Protein AF-A0A2V7M2D0-F1 (afdb_monomer_lite)

Structure (mmCIF, N/CA/C/O backbone):
data_AF-A0A2V7M2D0-F1
#
_entry.id   AF-A0A2V7M2D0-F1
#
loop_
_atom_site.group_PDB
_atom_site.id
_atom_site.type_symbol
_atom_site.label_atom_id
_atom_site.label_alt_id
_atom_site.label_comp_id
_atom_site.label_asym_id
_atom_site.label_entity_id
_atom_site.label_seq_id
_atom_site.pdbx_PDB_ins_code
_atom_site.Cartn_x
_atom_site.Cartn_y
_atom_site.Cartn_z
_atom_site.occupancy
_atom_site.B_iso_or_equiv
_atom_site.auth_seq_id
_atom_site.auth_comp_id
_atom_site.auth_asym_id
_atom_site.auth_atom_id
_atom_site.pdbx_PDB_model_num
ATOM 1 N N . ASP A 1 1 ? -4.108 5.396 -9.692 1.00 75.19 1 ASP A N 1
ATOM 2 C CA . ASP A 1 1 ? -5.152 4.579 -9.057 1.00 75.19 1 ASP A CA 1
ATOM 3 C C . ASP A 1 1 ? -4.504 3.313 -8.514 1.00 75.19 1 ASP A C 1
ATOM 5 O O . ASP A 1 1 ? -3.427 2.978 -9.005 1.00 75.19 1 ASP A O 1
ATOM 9 N N . ILE A 1 2 ? -5.076 2.672 -7.497 1.00 82.56 2 ILE A N 1
ATOM 10 C CA . ILE A 1 2 ? -4.594 1.375 -6.989 1.00 82.56 2 ILE A CA 1
ATOM 11 C C . ILE A 1 2 ? -5.755 0.393 -7.020 1.00 82.56 2 ILE A C 1
ATOM 13 O O . ILE A 1 2 ? -6.7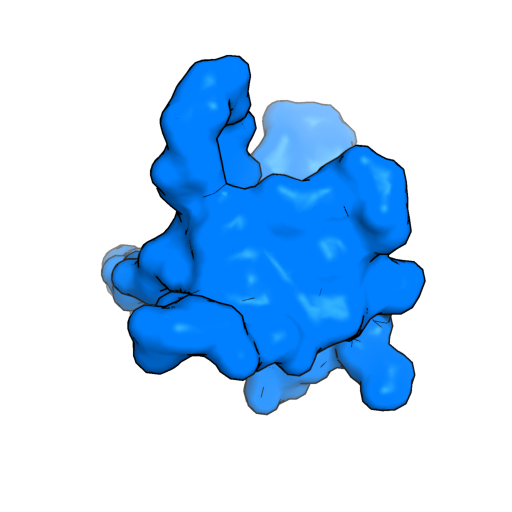40 0.578 -6.308 1.00 82.56 2 ILE A O 1
ATOM 17 N N . ASP A 1 3 ? -5.580 -0.700 -7.756 1.00 87.94 3 ASP A N 1
ATOM 18 C CA . ASP A 1 3 ? -6.515 -1.816 -7.727 1.00 87.94 3 ASP A CA 1
ATOM 19 C C . ASP A 1 3 ? -6.133 -2.791 -6.609 1.00 87.94 3 ASP A C 1
ATOM 21 O O . ASP A 1 3 ? -5.006 -3.294 -6.539 1.00 87.94 3 ASP A O 1
ATOM 25 N N . VAL A 1 4 ? -7.101 -3.121 -5.752 1.00 88.50 4 VAL A N 1
ATOM 26 C CA . VAL A 1 4 ? -6.946 -4.181 -4.750 1.00 88.50 4 VAL A CA 1
ATOM 27 C C . VAL A 1 4 ? -7.542 -5.472 -5.293 1.00 88.50 4 VAL A C 1
ATOM 29 O O . VAL A 1 4 ? -8.751 -5.584 -5.502 1.00 88.50 4 VAL A O 1
ATOM 32 N N . ARG A 1 5 ? -6.690 -6.479 -5.491 1.00 91.62 5 ARG A 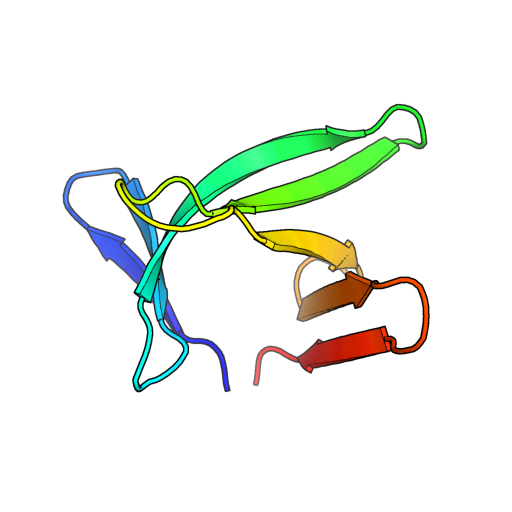N 1
ATOM 33 C CA . ARG A 1 5 ? -7.079 -7.786 -6.028 1.00 91.62 5 ARG A CA 1
ATOM 34 C C . ARG A 1 5 ? -6.954 -8.880 -4.984 1.00 91.62 5 ARG A C 1
ATOM 36 O O . ARG A 1 5 ? -6.100 -8.833 -4.097 1.00 91.62 5 ARG A O 1
ATOM 43 N N . ARG A 1 6 ? -7.806 -9.899 -5.114 1.00 92.88 6 ARG A N 1
ATOM 44 C CA . ARG A 1 6 ? -7.746 -11.113 -4.299 1.00 92.88 6 ARG A CA 1
ATOM 45 C C . ARG A 1 6 ? -7.454 -12.313 -5.188 1.00 92.88 6 ARG A C 1
ATOM 47 O O . ARG A 1 6 ? -8.316 -12.754 -5.941 1.00 92.88 6 ARG A O 1
ATOM 54 N N . GLU A 1 7 ? -6.239 -12.839 -5.091 1.00 92.62 7 GLU A N 1
ATOM 55 C CA . GLU A 1 7 ? -5.725 -13.898 -5.966 1.00 92.62 7 GLU A CA 1
ATOM 56 C C . GLU A 1 7 ? -5.258 -15.084 -5.120 1.00 92.62 7 GLU A C 1
ATOM 58 O O . GLU A 1 7 ? -4.394 -14.943 -4.259 1.00 92.62 7 GLU A O 1
ATOM 63 N N . GLY A 1 8 ? -5.855 -16.266 -5.312 1.00 89.81 8 GLY A N 1
ATOM 64 C CA . GLY A 1 8 ? -5.444 -17.477 -4.585 1.00 89.81 8 GLY A CA 1
ATOM 65 C C . GLY A 1 8 ? -5.440 -17.326 -3.055 1.00 89.81 8 GLY A C 1
ATOM 66 O O . GLY A 1 8 ? -4.561 -17.868 -2.390 1.00 89.81 8 GLY A O 1
ATOM 67 N N . GLY A 1 9 ? -6.377 -16.542 -2.505 1.00 91.31 9 GLY A N 1
ATOM 68 C CA . GLY A 1 9 ? -6.485 -16.242 -1.069 1.00 91.31 9 GLY A CA 1
ATOM 69 C C . GLY A 1 9 ? -5.609 -15.087 -0.567 1.00 91.31 9 GLY A C 1
ATOM 70 O O . GLY A 1 9 ? -5.735 -14.700 0.596 1.00 91.31 9 GLY A O 1
ATOM 71 N N . ARG A 1 10 ? -4.774 -14.507 -1.433 1.00 93.00 10 ARG A N 1
ATOM 72 C CA . ARG A 1 10 ? -3.818 -13.440 -1.113 1.00 93.00 10 ARG A CA 1
ATOM 73 C C . ARG A 1 10 ? -4.350 -12.085 -1.550 1.00 93.00 10 ARG A C 1
ATOM 75 O O . ARG A 1 10 ? -5.152 -12.006 -2.480 1.00 93.00 10 ARG A O 1
ATOM 82 N N . THR A 1 11 ? -3.909 -11.030 -0.878 1.00 93.38 11 THR A N 1
ATOM 83 C CA . THR A 1 11 ? -4.212 -9.648 -1.265 1.00 93.38 11 THR A CA 1
ATOM 84 C C . THR A 1 11 ? -3.051 -9.105 -2.087 1.00 93.38 11 THR A C 1
ATOM 86 O O . THR A 1 11 ? -1.907 -9.142 -1.635 1.00 93.38 11 THR A O 1
ATOM 89 N N . VAL A 1 12 ? -3.350 -8.607 -3.282 1.00 93.50 12 VAL A N 1
ATOM 90 C CA . VAL A 1 12 ? -2.377 -8.046 -4.223 1.00 93.50 12 VAL A CA 1
ATOM 91 C C . VAL A 1 12 ? -2.757 -6.599 -4.501 1.00 93.50 12 VAL A C 1
ATOM 93 O O . VAL A 1 12 ? -3.913 -6.316 -4.814 1.00 93.50 12 VAL A O 1
ATOM 96 N N . PHE A 1 13 ? -1.791 -5.694 -4.380 1.00 91.44 13 PHE A N 1
ATOM 97 C CA . PHE A 1 13 ? -1.934 -4.325 -4.869 1.00 91.44 13 PHE A CA 1
ATOM 98 C C . PHE A 1 13 ? -1.391 -4.260 -6.290 1.00 91.44 13 PHE A C 1
ATOM 100 O O . PHE A 1 13 ? -0.268 -4.706 -6.542 1.00 91.44 13 PHE A O 1
ATOM 107 N N . ASP A 1 14 ? -2.201 -3.730 -7.200 1.00 90.44 14 ASP A N 1
ATOM 108 C CA . ASP A 1 14 ? -1.848 -3.489 -8.593 1.00 90.44 14 ASP A CA 1
ATOM 109 C C . ASP A 1 14 ? -1.814 -1.974 -8.844 1.00 90.44 14 ASP A C 1
ATOM 111 O O . ASP A 1 14 ? -2.811 -1.265 -8.694 1.00 90.44 14 ASP A O 1
ATOM 115 N N . PHE A 1 15 ? -0.621 -1.489 -9.176 1.00 83.69 15 PHE A N 1
ATOM 116 C CA . PHE A 1 15 ? -0.307 -0.092 -9.464 1.00 83.69 15 PHE A CA 1
ATOM 117 C C . PHE A 1 15 ? -0.192 0.160 -10.982 1.00 83.69 15 PHE A C 1
ATOM 119 O O . PHE A 1 15 ? 0.329 1.195 -11.399 1.00 83.69 15 PHE A O 1
ATOM 126 N N . GLY A 1 16 ? -0.621 -0.793 -11.819 1.00 86.88 16 GLY A N 1
ATOM 127 C CA . GLY A 1 16 ? -0.482 -0.782 -13.274 1.00 86.88 16 GLY A CA 1
ATOM 128 C C . GLY A 1 16 ? 0.750 -1.563 -13.731 1.00 86.88 16 GLY A C 1
ATOM 129 O O . GLY A 1 16 ? 0.679 -2.756 -14.010 1.00 86.88 16 GLY A O 1
ATOM 130 N N . GLU A 1 17 ? 1.903 -0.897 -13.818 1.00 85.44 17 GLU A N 1
ATOM 131 C CA . GLU A 1 17 ? 3.157 -1.537 -14.265 1.00 85.44 17 GLU A CA 1
ATOM 132 C C . GLU A 1 17 ? 3.798 -2.430 -13.192 1.00 85.44 17 GLU A C 1
ATOM 134 O O . GLU A 1 17 ? 4.641 -3.278 -13.489 1.00 85.44 17 GLU A O 1
ATOM 139 N N . PHE A 1 18 ? 3.389 -2.256 -11.936 1.00 85.62 18 PHE A N 1
ATOM 140 C CA . PHE A 1 18 ? 3.906 -2.985 -10.790 1.00 85.62 18 PHE A CA 1
ATOM 141 C C . PHE A 1 18 ? 2.761 -3.591 -9.985 1.00 85.62 18 PHE A C 1
ATOM 143 O O . PHE A 1 18 ? 1.767 -2.929 -9.699 1.00 85.62 18 PHE A O 1
ATOM 150 N N . ARG A 1 19 ? 2.936 -4.845 -9.564 1.00 90.50 19 ARG A N 1
ATOM 151 C CA . ARG A 1 19 ? 2.010 -5.539 -8.669 1.00 90.50 19 ARG A CA 1
ATOM 152 C C . ARG A 1 19 ? 2.769 -6.307 -7.605 1.00 90.50 19 ARG A C 1
ATOM 154 O O . ARG A 1 19 ? 3.841 -6.852 -7.875 1.00 90.50 19 ARG A O 1
ATOM 161 N N . SER A 1 20 ? 2.197 -6.392 -6.413 1.00 93.88 20 SER A N 1
ATOM 162 C CA . SER A 1 20 ? 2.818 -7.134 -5.322 1.00 93.88 20 SER A CA 1
ATOM 163 C C . SER A 1 20 ? 1.797 -7.655 -4.325 1.00 93.88 20 SER A C 1
ATOM 165 O O . SER A 1 20 ? 0.824 -6.975 -3.998 1.00 93.88 20 SER A O 1
ATOM 167 N N . GLU A 1 21 ? 2.040 -8.867 -3.827 1.00 95.69 21 GLU A N 1
ATOM 168 C CA . GLU A 1 21 ? 1.357 -9.363 -2.637 1.00 95.69 21 GLU A CA 1
ATOM 169 C C . GLU A 1 21 ? 1.730 -8.489 -1.438 1.00 95.69 21 GLU A C 1
ATOM 171 O O . GLU A 1 21 ? 2.883 -8.064 -1.310 1.00 95.69 21 GLU A O 1
ATOM 176 N N . VAL A 1 22 ? 0.762 -8.233 -0.557 1.00 95.25 22 VAL A N 1
ATOM 177 C CA . VAL A 1 22 ? 0.977 -7.432 0.647 1.00 95.25 22 VAL A CA 1
ATOM 178 C C . VAL A 1 22 ? 0.682 -8.202 1.931 1.00 95.25 22 VAL A C 1
ATOM 180 O O . VAL A 1 22 ? -0.332 -8.888 2.055 1.00 95.25 22 VAL A O 1
ATOM 183 N N . ALA A 1 23 ? 1.551 -8.028 2.925 1.00 95.44 23 ALA A N 1
ATOM 184 C CA . ALA A 1 23 ? 1.313 -8.422 4.309 1.00 95.44 23 ALA A CA 1
ATOM 185 C C . ALA A 1 23 ? 0.760 -7.241 5.117 1.00 95.44 23 ALA A C 1
ATOM 187 O O . ALA A 1 23 ? 1.018 -6.084 4.796 1.00 95.44 23 ALA A O 1
ATOM 188 N N . THR A 1 24 ? 0.021 -7.521 6.190 1.00 95.25 24 THR A N 1
ATOM 189 C CA . THR A 1 24 ? -0.483 -6.491 7.113 1.00 95.25 24 THR A CA 1
ATOM 190 C C . THR A 1 24 ? 0.392 -6.414 8.358 1.00 95.25 24 THR A C 1
ATOM 192 O O . THR A 1 24 ? 0.713 -7.443 8.955 1.00 95.25 24 THR A O 1
ATOM 195 N N . ARG A 1 25 ? 0.720 -5.198 8.797 1.00 96.31 25 ARG A N 1
ATOM 196 C CA . ARG A 1 25 ? 1.371 -4.932 10.082 1.00 96.31 25 ARG A CA 1
ATOM 197 C C . ARG A 1 25 ? 0.547 -3.944 10.893 1.00 96.31 25 ARG A C 1
ATOM 199 O O . ARG A 1 25 ? 0.112 -2.924 10.374 1.00 96.31 25 ARG A O 1
ATOM 206 N N . LYS A 1 26 ? 0.375 -4.232 12.183 1.00 97.25 26 LYS A N 1
ATOM 207 C CA . LYS A 1 26 ? -0.092 -3.250 13.161 1.00 97.25 26 LYS A CA 1
ATOM 208 C C . LYS A 1 26 ? 1.121 -2.568 13.781 1.00 97.25 26 LYS A C 1
ATOM 210 O O . LYS A 1 26 ? 1.984 -3.247 14.335 1.00 97.25 26 LYS A O 1
ATOM 215 N N . ASN A 1 27 ? 1.190 -1.252 13.660 1.00 94.81 27 ASN A N 1
ATOM 216 C CA . ASN A 1 27 ? 2.300 -0.460 14.166 1.00 94.81 27 ASN A CA 1
ATOM 217 C C . ASN A 1 27 ? 2.108 -0.131 15.658 1.00 94.81 27 ASN A C 1
ATOM 219 O O . ASN A 1 27 ? 0.981 -0.195 16.166 1.00 94.81 27 ASN A O 1
ATOM 223 N N . PRO A 1 28 ? 3.186 0.234 16.380 1.00 96.62 28 PRO A N 1
ATOM 224 C CA . PRO A 1 28 ? 3.106 0.586 17.800 1.00 96.62 28 PRO A CA 1
ATOM 225 C C . PRO A 1 28 ? 2.184 1.773 18.108 1.00 96.62 28 PRO A C 1
ATOM 227 O O . PRO A 1 28 ? 1.582 1.811 19.176 1.00 96.62 28 PRO A O 1
ATOM 230 N N . ASP A 1 29 ? 2.038 2.713 17.171 1.00 93.06 29 ASP A N 1
ATOM 231 C CA . ASP A 1 29 ? 1.127 3.863 17.279 1.00 93.06 29 ASP A CA 1
ATOM 232 C C . ASP A 1 29 ? -0.349 3.505 17.008 1.00 93.06 29 ASP A C 1
ATOM 234 O O . ASP A 1 29 ? -1.225 4.367 17.043 1.00 93.06 29 ASP A O 1
ATOM 238 N N . GLY A 1 30 ? -0.639 2.226 16.749 1.00 94.69 30 GLY A N 1
ATOM 239 C CA . GLY A 1 30 ? -1.975 1.712 16.468 1.00 94.69 30 GLY A CA 1
ATOM 240 C C . GLY A 1 30 ? -2.390 1.788 14.999 1.00 94.69 30 GLY A C 1
ATOM 241 O O . GLY A 1 30 ? -3.425 1.212 14.655 1.00 94.69 30 GLY A O 1
ATOM 242 N N . SER A 1 31 ? -1.599 2.430 14.133 1.00 94.69 31 SER A N 1
ATOM 243 C CA . SER A 1 31 ? -1.859 2.450 12.693 1.00 94.69 31 SER A CA 1
ATOM 244 C C . SER A 1 31 ? -1.662 1.068 12.059 1.00 94.69 31 SER A C 1
ATOM 246 O O . SER A 1 31 ? -1.036 0.167 12.629 1.00 94.69 31 SER A O 1
ATOM 248 N N . ILE A 1 32 ? -2.227 0.889 10.866 1.00 96.69 32 ILE A N 1
ATOM 249 C CA . ILE A 1 32 ? -2.046 -0.313 10.052 1.00 96.69 32 ILE A CA 1
ATOM 250 C C . ILE A 1 32 ? -1.184 0.043 8.847 1.00 96.69 32 ILE A C 1
ATOM 252 O O . ILE A 1 32 ? -1.406 1.076 8.220 1.00 96.69 32 ILE A O 1
ATOM 256 N N . SER A 1 33 ? -0.257 -0.842 8.497 1.00 96.19 33 SER A N 1
ATOM 257 C CA . SER A 1 33 ? 0.518 -0.773 7.263 1.00 96.19 33 SER A CA 1
ATOM 258 C C . SER A 1 33 ? 0.322 -2.014 6.403 1.00 96.19 33 SER A C 1
ATOM 260 O O . SER A 1 33 ? 0.233 -3.130 6.923 1.00 96.19 33 SER A O 1
ATOM 262 N N . PHE A 1 34 ? 0.341 -1.826 5.086 1.00 95.12 34 PHE A N 1
ATOM 263 C CA . PHE A 1 34 ? 0.556 -2.892 4.114 1.00 95.12 34 PHE A CA 1
ATOM 264 C C . PHE A 1 34 ? 2.014 -2.888 3.655 1.00 95.12 34 PHE A C 1
ATOM 266 O O . PHE A 1 34 ? 2.540 -1.843 3.280 1.00 95.12 34 PHE A O 1
ATOM 273 N N . LEU A 1 35 ? 2.670 -4.046 3.690 1.00 95.25 35 LEU A N 1
ATOM 274 C CA . LEU A 1 35 ? 4.047 -4.218 3.234 1.00 95.25 35 LEU A CA 1
ATOM 275 C C . LEU A 1 35 ? 4.068 -5.110 2.004 1.00 95.25 35 LEU A C 1
ATOM 277 O O . LEU A 1 35 ? 3.561 -6.226 2.068 1.00 95.25 35 LEU A O 1
ATOM 281 N N . THR A 1 36 ? 4.683 -4.662 0.914 1.00 94.12 36 THR A N 1
ATOM 282 C CA . THR A 1 36 ? 4.868 -5.514 -0.270 1.00 94.12 36 THR A CA 1
ATOM 283 C C . THR A 1 36 ? 5.889 -6.611 0.017 1.00 94.12 36 THR A C 1
ATOM 285 O O . THR A 1 36 ? 6.976 -6.315 0.518 1.00 94.12 36 THR A O 1
ATOM 288 N N . ILE A 1 37 ? 5.566 -7.852 -0.342 1.00 94.50 37 ILE A N 1
ATOM 289 C CA . ILE A 1 37 ? 6.366 -9.044 -0.014 1.00 94.50 37 ILE A CA 1
ATOM 290 C C . ILE A 1 37 ? 6.741 -9.894 -1.237 1.00 94.50 37 ILE A C 1
ATOM 292 O O . ILE A 1 37 ? 7.182 -11.032 -1.082 1.00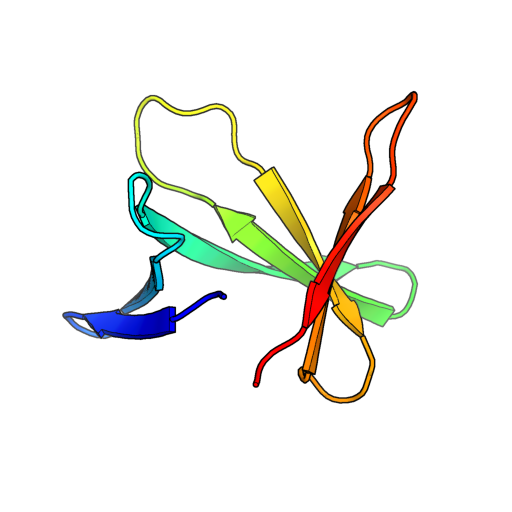 94.50 37 ILE A O 1
ATOM 296 N N . ALA A 1 38 ? 6.579 -9.372 -2.458 1.00 91.12 38 ALA A N 1
ATOM 297 C CA . ALA A 1 38 ? 7.033 -10.089 -3.647 1.00 91.12 38 ALA A CA 1
ATOM 298 C C . ALA A 1 38 ? 8.556 -10.377 -3.589 1.00 91.12 38 ALA A C 1
ATOM 300 O O . ALA A 1 38 ? 9.334 -9.523 -3.157 1.00 91.12 38 ALA A O 1
ATOM 301 N N . PRO A 1 39 ? 9.016 -11.561 -4.031 1.00 88.00 39 PRO A N 1
ATOM 302 C CA . PRO A 1 39 ? 10.443 -11.864 -4.102 1.00 88.00 39 PRO A CA 1
ATOM 303 C C . PRO A 1 39 ? 11.195 -10.926 -5.055 1.00 88.00 39 PRO A C 1
ATOM 305 O O . PRO A 1 39 ? 10.701 -10.603 -6.133 1.00 88.00 39 PRO A O 1
ATOM 308 N N . GLY A 1 40 ? 12.421 -10.540 -4.689 1.00 85.88 40 GLY A N 1
ATOM 309 C CA . GLY A 1 40 ? 13.315 -9.762 -5.557 1.00 85.88 40 GLY A CA 1
ATOM 310 C C . GLY A 1 40 ? 13.088 -8.24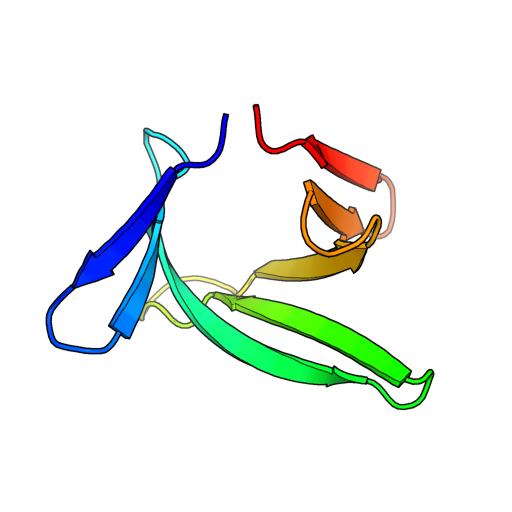6 -5.560 1.00 85.88 40 GLY A C 1
ATOM 311 O O . GLY A 1 40 ? 13.771 -7.550 -6.306 1.00 85.88 40 GLY A O 1
ATOM 312 N N . ILE A 1 41 ? 12.186 -7.726 -4.722 1.00 81.12 41 ILE A N 1
ATOM 313 C CA . ILE A 1 41 ? 11.988 -6.284 -4.521 1.00 81.12 41 ILE A CA 1
ATOM 314 C C . ILE A 1 41 ? 12.341 -5.869 -3.091 1.00 81.12 41 ILE A C 1
ATOM 316 O O . ILE A 1 41 ? 12.108 -6.607 -2.134 1.00 81.12 41 ILE A O 1
ATOM 320 N N . SER A 1 42 ? 12.868 -4.655 -2.934 1.00 84.25 42 SER A N 1
ATOM 321 C CA . SER A 1 42 ? 12.868 -3.986 -1.633 1.00 84.25 42 SER A CA 1
ATOM 322 C C . SER A 1 42 ? 11.430 -3.593 -1.307 1.00 84.25 42 SER A C 1
ATOM 324 O O . SER A 1 42 ? 10.791 -2.891 -2.086 1.00 84.25 42 SER A O 1
ATOM 326 N N . GLY A 1 43 ? 10.899 -4.104 -0.197 1.00 87.56 43 GLY A N 1
ATOM 327 C CA . GLY A 1 43 ? 9.499 -3.905 0.154 1.00 87.56 43 GLY A CA 1
ATOM 328 C C . GLY A 1 43 ? 9.162 -2.437 0.431 1.00 87.56 43 GLY A C 1
ATOM 329 O O . GLY A 1 43 ? 9.913 -1.739 1.108 1.00 87.56 43 GLY A O 1
ATOM 330 N N . PHE A 1 44 ? 8.010 -1.992 -0.058 1.00 90.56 44 PHE A N 1
ATOM 331 C CA . PHE A 1 44 ? 7.409 -0.705 0.259 1.00 90.56 44 PHE A CA 1
ATOM 332 C C . PHE A 1 44 ? 6.405 -0.856 1.396 1.00 90.56 44 PHE A C 1
ATOM 334 O O . PHE A 1 44 ? 5.654 -1.834 1.451 1.00 90.56 44 PHE A O 1
ATOM 341 N N . GLU A 1 45 ? 6.379 0.136 2.281 1.00 93.94 45 GLU A N 1
ATOM 342 C CA . GLU A 1 45 ? 5.392 0.246 3.345 1.00 93.94 45 GLU A CA 1
ATOM 343 C C . GLU A 1 45 ? 4.353 1.317 3.005 1.00 93.94 45 GLU A C 1
ATOM 345 O O . GLU A 1 45 ? 4.689 2.471 2.741 1.00 93.94 45 GLU A O 1
ATOM 350 N N . PHE A 1 46 ? 3.084 0.924 3.065 1.00 93.94 46 PHE A N 1
ATOM 351 C CA . PHE A 1 46 ? 1.929 1.779 2.839 1.00 93.94 46 PHE A CA 1
ATOM 352 C C . PHE A 1 46 ? 1.141 1.912 4.136 1.00 93.94 46 PHE A C 1
ATOM 354 O O . PHE A 1 46 ? 0.461 0.969 4.544 1.00 93.94 46 PHE A O 1
ATOM 361 N N . VAL A 1 47 ? 1.203 3.079 4.774 1.00 95.75 47 VAL A N 1
ATOM 362 C CA . VAL A 1 47 ? 0.419 3.364 5.981 1.00 95.75 47 VAL A CA 1
ATOM 363 C C . VAL A 1 47 ? -1.021 3.676 5.586 1.00 95.75 47 VAL A C 1
ATOM 365 O O . VAL A 1 47 ? -1.276 4.521 4.725 1.00 95.75 47 VAL A O 1
ATOM 368 N N . VAL A 1 48 ? -1.964 2.995 6.229 1.00 94.19 48 VAL A N 1
ATOM 369 C CA . VAL A 1 48 ? -3.398 3.130 5.988 1.00 94.19 48 VAL A CA 1
ATOM 370 C C . VAL A 1 48 ? -3.964 4.277 6.817 1.00 94.19 48 VAL A C 1
ATOM 372 O O . VAL A 1 48 ? -3.733 4.375 8.023 1.00 94.19 48 VAL A O 1
ATOM 375 N N . SER A 1 49 ? -4.764 5.128 6.182 1.00 93.44 49 SER A N 1
ATOM 376 C CA . SER A 1 49 ? -5.547 6.163 6.856 1.00 93.44 49 SER A CA 1
ATOM 377 C C . SER A 1 49 ? -6.905 6.360 6.177 1.00 93.44 49 SER A C 1
ATOM 379 O O . SER A 1 49 ? -7.246 5.645 5.233 1.00 93.44 49 SER A O 1
ATOM 381 N N . ASP A 1 50 ? -7.707 7.286 6.706 1.00 92.12 50 ASP A N 1
ATOM 382 C CA . ASP A 1 50 ? -9.035 7.632 6.178 1.00 92.12 50 ASP A CA 1
ATOM 383 C C . ASP A 1 50 ? -9.954 6.410 5.973 1.00 92.12 50 ASP A C 1
ATOM 385 O O . ASP A 1 50 ? -10.517 6.173 4.906 1.00 92.12 50 ASP A O 1
ATOM 389 N N . GLY A 1 51 ? -10.018 5.538 6.986 1.00 88.12 51 GLY A N 1
ATOM 390 C CA . GLY A 1 51 ? -10.858 4.336 6.944 1.00 88.12 51 GLY A CA 1
ATOM 391 C C . GLY A 1 51 ? -10.484 3.325 5.852 1.00 88.12 51 GLY A C 1
ATOM 392 O O . GLY A 1 51 ? -11.332 2.527 5.466 1.00 88.12 51 GLY A O 1
ATOM 393 N N . GLY A 1 52 ? -9.247 3.355 5.344 1.00 86.56 52 GLY A N 1
ATOM 394 C CA . GLY A 1 52 ? -8.790 2.471 4.266 1.00 86.56 52 GLY A CA 1
ATOM 395 C C . GLY A 1 52 ? -8.778 3.115 2.883 1.00 86.56 52 GLY A C 1
ATOM 396 O O . GLY A 1 52 ? -8.316 2.484 1.938 1.00 86.56 52 GLY A O 1
ATOM 397 N N . LYS A 1 53 ? -9.244 4.362 2.754 1.00 88.00 53 LYS A N 1
ATOM 398 C CA . LYS A 1 53 ? -9.315 5.067 1.466 1.00 88.00 53 LYS A CA 1
ATOM 399 C C . LYS A 1 53 ? -8.019 5.759 1.070 1.00 88.00 53 LYS A C 1
ATOM 401 O O . LYS A 1 53 ? -7.891 6.188 -0.073 1.00 88.00 53 LYS A O 1
ATOM 406 N N . ARG A 1 54 ? -7.063 5.884 1.993 1.00 91.12 54 ARG A N 1
ATOM 407 C CA . ARG A 1 54 ? -5.795 6.566 1.739 1.00 91.12 54 ARG A CA 1
ATOM 408 C C . ARG A 1 54 ? -4.609 5.718 2.171 1.00 91.12 54 ARG A C 1
ATOM 410 O O . ARG A 1 54 ? -4.539 5.285 3.324 1.00 91.12 54 ARG A O 1
ATOM 417 N N . LEU A 1 55 ? -3.666 5.542 1.254 1.00 91.88 55 LEU A N 1
ATOM 418 C CA . LEU A 1 55 ? -2.387 4.878 1.477 1.00 91.88 55 LEU A CA 1
ATOM 419 C C . LEU A 1 55 ? -1.255 5.889 1.329 1.00 91.88 55 LEU A C 1
ATOM 421 O O . LEU A 1 55 ? -1.212 6.641 0.356 1.00 91.88 55 LEU A O 1
ATOM 425 N N . THR A 1 56 ? -0.330 5.886 2.283 1.00 93.69 56 THR A N 1
ATOM 426 C CA . THR A 1 56 ? 0.806 6.807 2.292 1.00 93.69 56 THR A CA 1
ATOM 427 C C . THR A 1 56 ? 2.125 6.043 2.355 1.00 93.69 56 THR A C 1
ATOM 429 O O . THR A 1 56 ? 2.329 5.254 3.277 1.00 93.69 56 THR A O 1
ATOM 432 N N . ILE A 1 57 ? 3.033 6.323 1.417 1.00 92.19 57 ILE A N 1
ATOM 433 C CA . ILE A 1 57 ? 4.452 5.948 1.507 1.00 92.19 57 ILE A CA 1
ATOM 434 C C . ILE A 1 57 ? 5.234 7.179 1.963 1.00 92.19 57 ILE A C 1
ATOM 436 O O . ILE A 1 57 ? 4.985 8.286 1.481 1.00 92.19 57 ILE A O 1
ATOM 440 N N . ARG A 1 58 ? 6.196 6.990 2.866 1.00 90.94 58 ARG A N 1
ATOM 441 C CA . ARG A 1 58 ? 7.119 8.042 3.300 1.00 90.94 58 ARG A CA 1
ATOM 442 C C . ARG A 1 58 ? 8.550 7.581 3.107 1.00 90.94 58 ARG A C 1
ATOM 444 O O . ARG A 1 58 ? 8.923 6.522 3.607 1.00 90.94 58 ARG A O 1
ATOM 451 N N . ASP A 1 59 ?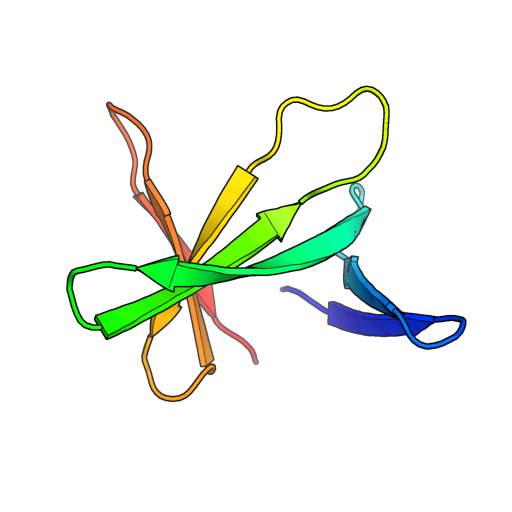 9.339 8.394 2.423 1.00 84.69 59 ASP A N 1
ATOM 452 C CA . ASP A 1 59 ? 10.794 8.293 2.444 1.00 84.69 59 ASP A CA 1
ATOM 453 C C . ASP A 1 59 ? 11.402 9.533 3.128 1.00 84.69 59 ASP A C 1
ATOM 455 O O . ASP A 1 59 ? 10.684 10.376 3.667 1.00 84.69 59 ASP A O 1
ATOM 459 N N . ALA A 1 60 ? 12.734 9.626 3.175 1.00 86.19 60 ALA A N 1
ATOM 460 C CA . ALA A 1 60 ? 13.426 10.726 3.851 1.00 86.19 60 ALA A CA 1
ATOM 461 C C . ALA A 1 60 ? 13.151 12.118 3.239 1.00 86.19 60 ALA A C 1
ATOM 463 O O . ALA A 1 60 ? 13.431 13.126 3.884 1.00 86.19 60 ALA A O 1
ATOM 464 N N . GLN A 1 61 ? 12.645 12.182 2.005 1.00 91.25 61 GLN A N 1
ATOM 465 C CA . GLN A 1 61 ? 12.451 13.407 1.229 1.00 91.25 61 GLN A CA 1
ATOM 466 C C . GLN A 1 61 ? 10.989 13.638 0.812 1.00 91.25 61 GLN A C 1
ATOM 468 O O . GLN A 1 61 ? 10.578 14.792 0.704 1.00 91.25 61 GLN A O 1
ATOM 4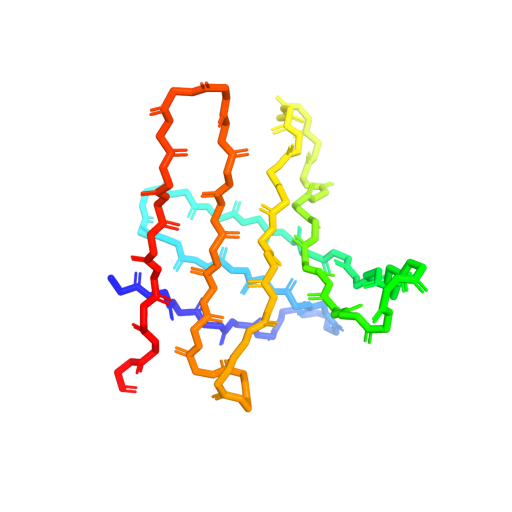73 N N . HIS A 1 62 ? 10.203 12.583 0.582 1.00 90.75 62 HIS A N 1
ATOM 474 C CA . HIS A 1 62 ? 8.881 12.681 -0.037 1.00 90.75 62 HIS A CA 1
ATOM 475 C C . HIS A 1 62 ? 7.804 11.878 0.701 1.00 90.75 62 HIS A C 1
ATOM 477 O O . HIS A 1 62 ? 8.040 10.789 1.231 1.00 90.75 62 HIS A O 1
ATOM 483 N N . GLU A 1 63 ? 6.582 12.416 0.668 1.00 92.19 63 GLU A N 1
ATOM 484 C CA . GLU A 1 63 ? 5.355 11.686 0.982 1.00 92.19 63 GLU A CA 1
ATOM 485 C C . GLU A 1 63 ? 4.585 11.429 -0.321 1.00 92.19 63 GLU A C 1
ATOM 487 O O . GLU A 1 63 ? 4.244 12.367 -1.043 1.00 92.19 63 GLU A O 1
ATOM 492 N N . TYR A 1 64 ? 4.287 10.161 -0.603 1.00 89.75 64 TYR A N 1
ATOM 493 C CA . TYR A 1 64 ? 3.448 9.756 -1.730 1.00 89.75 64 TYR A CA 1
ATOM 494 C C . TYR A 1 64 ? 2.098 9.292 -1.203 1.00 89.75 64 TYR A C 1
ATOM 496 O O . TYR A 1 64 ? 2.032 8.408 -0.347 1.00 89.75 64 TYR A O 1
ATOM 504 N N . VAL A 1 65 ? 1.022 9.884 -1.718 1.00 91.19 65 VAL A N 1
ATOM 505 C CA . VAL A 1 65 ? -0.349 9.607 -1.281 1.00 91.19 65 VAL A CA 1
ATOM 506 C C . VAL A 1 65 ? -1.139 8.999 -2.428 1.00 91.19 65 VAL A C 1
ATOM 508 O O . VAL A 1 65 ? -1.229 9.576 -3.509 1.00 91.19 65 VAL A O 1
ATOM 511 N N . PHE A 1 66 ? -1.762 7.860 -2.155 1.00 86.25 66 PHE A N 1
ATOM 512 C CA . PHE A 1 66 ? -2.669 7.179 -3.061 1.00 86.25 66 PHE A CA 1
ATOM 513 C C . PHE A 1 66 ? -4.059 7.161 -2.437 1.00 86.25 66 PHE A C 1
ATOM 515 O O . PHE A 1 66 ? -4.216 6.800 -1.268 1.00 86.25 66 PHE A O 1
ATOM 522 N N . ILE A 1 67 ? -5.057 7.578 -3.208 1.00 84.75 67 ILE A N 1
ATOM 523 C CA . ILE A 1 67 ? -6.453 7.638 -2.781 1.00 84.75 67 ILE A CA 1
ATOM 524 C C . ILE A 1 67 ? -7.217 6.601 -3.593 1.00 84.75 67 ILE A C 1
ATOM 526 O O . ILE A 1 67 ? -7.095 6.583 -4.817 1.00 84.75 67 ILE A O 1
ATOM 530 N N . ALA A 1 68 ? -7.962 5.741 -2.904 1.00 70.81 68 ALA A N 1
ATOM 531 C CA . ALA A 1 68 ? -8.905 4.833 -3.538 1.00 70.81 68 ALA A CA 1
ATOM 532 C C . ALA A 1 68 ? -10.061 5.655 -4.125 1.00 70.81 68 ALA A C 1
ATOM 534 O O . ALA A 1 68 ? -10.652 6.474 -3.409 1.00 70.81 68 ALA A O 1
ATOM 535 N N . SER A 1 69 ? -10.326 5.471 -5.418 1.00 63.28 69 SER A N 1
ATOM 536 C CA . SER A 1 69 ? -11.429 6.110 -6.138 1.00 63.28 69 SER A CA 1
ATOM 537 C C . SER A 1 69 ? -12.773 5.417 -5.898 1.00 63.28 69 SER A C 1
ATOM 539 O O . SER A 1 69 ? -12.797 4.226 -5.508 1.00 63.28 69 SER A O 1
#

Sequence (69 aa):
DIDVRREGGRTVFDFGEFRSEVATRKNPDGSISFLTIAPGISGFEFVVSDGGKRLTIRDAQHEYVFIAS

Foldseek 3Di:
DWDWDQDPNFTKIDPDVDIFTWDWDQDPVRWIWTWGDDPPDDIFIWTADPVRQWTWTDDPPDIDIDGHD

Secondary structure (DSSP, 8-state):
--EEEEETTEEEEE-SS-EEEEEEEE-TTS-EEEEE--TTSPPPEEEEEGGGTEEEEE-SS-EEEEE--

Radius of gyration: 11.88 Å; chains: 1; bounding box: 25×31×32 Å

pLDDT: mean 90.24, std 5.89, range [63.28, 97.25]